Protein AF-A0A822DDF0-F1 (afdb_monomer)

Radius of gyration: 15.29 Å; Cα contacts (8 Å, |Δi|>4): 113; chains: 1; bounding box: 38×32×46 Å

Mean predicted aligned error: 4.95 Å

Secondary structure (DSSP, 8-state):
-----PPPPEEEEEEE----SSS---SSHHHHHHHHHHHHHHTT-EEEEEES--HHHHHHHHHHHHHH--TT-EEEEEEES------

Solvent-accessible surface area (backbone atoms only — not comparable to full-atom values): 5259 Å² total; per-residue (Å²): 133,86,78,78,85,64,84,65,51,33,41,31,45,32,34,10,37,21,76,51,96,87,54,85,65,45,86,53,17,53,55,56,31,54,54,49,44,53,53,41,42,75,75,60,29,53,66,48,80,47,67,54,64,52,76,69,55,48,53,48,54,52,51,58,52,55,72,71,62,56,90,77,50,46,76,46,81,45,80,35,58,94,81,87,86,84,135

Foldseek 3Di:
DDPDPDPAAEEEEFEFAQDDPPDHGDPCSVVVSVVVQVVCVVVHYPYDYDYNDDPVVVVVSVVVSVVVDDPRHHYYYHYHDDDDDDD

Nearest PDB structures (foldseek):
  8v4x-assembly1_C  TM=9.720E-01  e=4.994E-04  Homo sapiens
  3v6m-assembly1_A  TM=8.585E-01  e=1.178E-02  Homo sapiens
  3s8e-assembly3_F  TM=7.633E-01  e=1.102E-02  Homo sapiens
  2nn3-assembly1_D  TM=8.127E-01  e=5.535E-02  Spodoptera frugiperda
  2nn3-assembly1_C  TM=7.366E-01  e=3.697E-02  Spodoptera frugiperda

Structure (mmCIF, N/CA/C/O backbone):
data_AF-A0A822DDF0-F1
#
_entry.id   AF-A0A822DDF0-F1
#
loop_
_atom_site.group_PDB
_atom_site.id
_atom_site.type_symbol
_atom_site.label_atom_id
_atom_site.label_alt_id
_atom_site.label_comp_id
_atom_site.label_asym_id
_atom_site.label_entity_id
_atom_site.label_seq_id
_atom_site.pdbx_PDB_ins_code
_atom_site.Cartn_x
_atom_site.Cartn_y
_atom_site.Cartn_z
_atom_site.occupancy
_atom_site.B_iso_or_equiv
_atom_site.auth_seq_id
_atom_site.auth_comp_id
_atom_site.auth_asym_id
_atom_site.auth_atom_id
_atom_site.pdbx_PDB_model_num
ATOM 1 N N . MET A 1 1 ? -19.314 -9.862 29.471 1.00 40.12 1 MET A N 1
ATOM 2 C CA . MET A 1 1 ? -19.375 -8.393 29.323 1.00 40.12 1 MET A CA 1
ATOM 3 C C . MET A 1 1 ? -19.451 -8.092 27.838 1.00 40.12 1 MET A C 1
ATOM 5 O O . MET A 1 1 ? -18.608 -8.592 27.109 1.00 40.12 1 MET A O 1
ATOM 9 N N . ALA A 1 2 ? -20.490 -7.396 27.377 1.00 48.47 2 ALA A N 1
ATOM 10 C CA . ALA A 1 2 ? -20.622 -7.040 25.966 1.00 48.47 2 ALA A CA 1
ATOM 11 C C . ALA A 1 2 ? -19.589 -5.958 25.623 1.00 48.47 2 ALA A C 1
ATOM 13 O O . ALA A 1 2 ? -19.552 -4.915 26.278 1.00 48.47 2 ALA A O 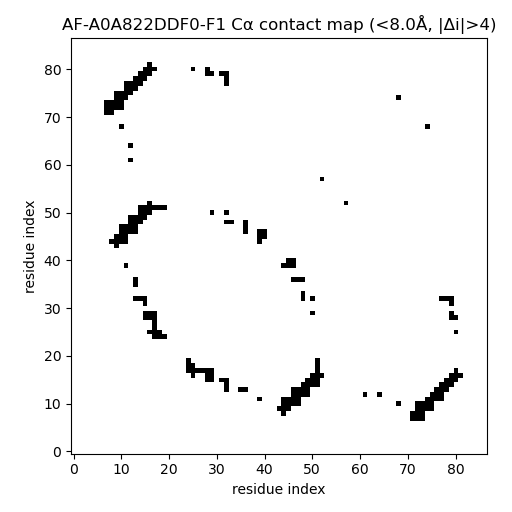1
ATOM 14 N N . ALA A 1 3 ? -18.731 -6.227 24.638 1.00 51.34 3 ALA A N 1
ATOM 15 C CA . ALA A 1 3 ? -17.808 -5.232 24.118 1.00 51.34 3 ALA A CA 1
ATOM 16 C C . ALA A 1 3 ? -18.616 -4.059 23.547 1.00 51.34 3 ALA A C 1
ATOM 18 O O . ALA A 1 3 ? -19.531 -4.239 22.743 1.00 51.34 3 ALA A O 1
ATOM 19 N N . LYS A 1 4 ? -18.294 -2.849 24.000 1.00 49.06 4 LYS A N 1
ATOM 20 C CA . LYS A 1 4 ? -18.803 -1.597 23.443 1.00 49.06 4 LYS A CA 1
ATOM 21 C C . LYS A 1 4 ? -18.352 -1.569 21.978 1.00 49.06 4 LYS A C 1
ATOM 23 O O . LYS A 1 4 ? -17.147 -1.552 21.744 1.00 49.06 4 LYS A O 1
ATOM 28 N N . SER A 1 5 ? -19.268 -1.617 21.006 1.00 55.19 5 SER A N 1
ATOM 29 C CA . SER A 1 5 ? -18.898 -1.621 19.583 1.00 55.19 5 SER A CA 1
ATOM 30 C C . SER A 1 5 ? -18.417 -0.229 19.162 1.00 55.19 5 SER A C 1
ATOM 32 O O . SER A 1 5 ? -19.144 0.550 18.547 1.00 55.19 5 SER A O 1
ATOM 34 N N . GLY A 1 6 ? -17.192 0.118 19.553 1.00 61.25 6 GLY A N 1
ATOM 35 C CA . GLY A 1 6 ? -16.437 1.161 18.876 1.00 61.25 6 GLY A CA 1
ATOM 36 C C . GLY A 1 6 ? -16.272 0.763 17.413 1.00 61.25 6 GLY A C 1
ATOM 37 O O . GLY A 1 6 ? -16.128 -0.421 17.108 1.00 61.25 6 GLY A O 1
ATOM 38 N N . ALA A 1 7 ? -16.347 1.730 16.501 1.00 73.06 7 ALA A N 1
ATOM 39 C CA . ALA A 1 7 ? -16.094 1.465 15.092 1.00 73.06 7 ALA A CA 1
ATOM 40 C C . ALA A 1 7 ? -14.712 0.806 14.946 1.00 73.06 7 ALA A C 1
ATOM 42 O O . ALA A 1 7 ? -13.705 1.374 15.373 1.00 73.06 7 ALA A O 1
ATOM 43 N N . ARG A 1 8 ? -14.679 -0.408 14.384 1.00 88.69 8 ARG A N 1
ATOM 44 C CA . ARG A 1 8 ? -13.441 -1.133 14.076 1.00 88.69 8 ARG A CA 1
ATOM 45 C C . ARG A 1 8 ? -12.584 -0.258 13.159 1.00 88.69 8 ARG A C 1
ATOM 47 O O . ARG A 1 8 ? -13.069 0.142 12.098 1.00 88.69 8 ARG A O 1
ATOM 54 N N . ARG A 1 9 ? -11.334 0.037 13.547 1.00 95.44 9 ARG A N 1
ATOM 55 C CA . ARG A 1 9 ? -10.413 0.751 12.650 1.00 95.44 9 ARG A CA 1
ATOM 56 C C . ARG A 1 9 ? -10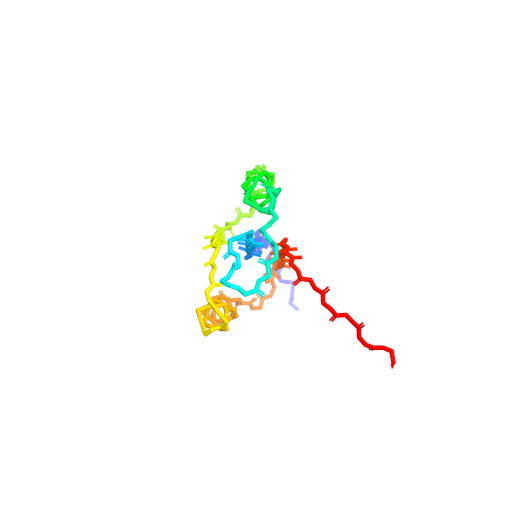.124 -0.141 11.452 1.00 95.44 9 ARG A C 1
ATOM 58 O O . ARG A 1 9 ? -10.013 -1.358 11.596 1.00 95.44 9 ARG A O 1
ATOM 65 N N . LYS A 1 10 ? -10.022 0.468 10.279 1.00 97.88 10 LYS A N 1
ATOM 66 C CA . LYS A 1 10 ? -9.658 -0.212 9.042 1.00 97.88 10 LYS A CA 1
ATOM 67 C C . LYS A 1 10 ? -8.304 0.331 8.607 1.00 97.88 10 LYS A C 1
ATOM 69 O O . LYS A 1 10 ? -8.188 1.530 8.380 1.00 97.88 10 LYS A O 1
ATOM 74 N N . LEU A 1 11 ? -7.292 -0.520 8.550 1.00 98.50 11 LEU A N 1
ATOM 75 C CA . LEU A 1 11 ? -5.921 -0.172 8.187 1.00 98.50 11 LEU A CA 1
ATOM 76 C C . LEU A 1 11 ? -5.551 -0.916 6.908 1.00 98.50 11 LEU A C 1
ATOM 78 O O . LEU A 1 11 ? -5.906 -2.087 6.761 1.00 98.50 11 LEU A O 1
ATOM 82 N N . ALA A 1 12 ? -4.866 -0.255 5.982 1.00 98.69 12 ALA A N 1
ATOM 83 C CA . ALA A 1 12 ? -4.338 -0.919 4.802 1.00 98.69 12 ALA A CA 1
ATOM 84 C C . ALA A 1 12 ? -2.895 -0.521 4.515 1.00 98.69 12 ALA A C 1
ATOM 86 O O . ALA A 1 12 ? -2.550 0.649 4.632 1.00 98.69 12 ALA A O 1
ATOM 87 N N . LEU A 1 13 ? -2.092 -1.490 4.084 1.00 98.75 13 LEU A N 1
ATOM 88 C CA . LEU A 1 13 ? -0.790 -1.265 3.466 1.00 98.75 13 LEU A CA 1
ATOM 89 C C . LEU A 1 13 ? -0.891 -1.669 1.995 1.00 98.75 13 LEU A C 1
ATOM 91 O O . LEU A 1 13 ? -1.231 -2.810 1.682 1.00 98.75 13 LEU A O 1
ATOM 95 N N . VAL A 1 14 ? -0.615 -0.724 1.104 1.00 98.75 14 VAL A N 1
ATOM 96 C CA . VAL A 1 14 ? -0.703 -0.876 -0.350 1.00 98.75 14 VAL A CA 1
ATOM 97 C C . VAL A 1 14 ? 0.686 -0.654 -0.936 1.00 98.75 14 VAL A C 1
ATOM 99 O O . VAL A 1 14 ? 1.271 0.419 -0.783 1.00 98.75 14 VAL A O 1
ATOM 102 N N . ILE A 1 15 ? 1.228 -1.669 -1.605 1.00 98.50 15 ILE A N 1
ATOM 103 C CA . ILE A 1 15 ? 2.562 -1.630 -2.204 1.00 98.50 15 ILE A CA 1
ATOM 104 C C . ILE A 1 15 ? 2.464 -1.847 -3.715 1.00 98.50 15 ILE A C 1
ATOM 106 O O . ILE A 1 15 ? 1.942 -2.866 -4.158 1.00 98.50 15 ILE A O 1
ATOM 110 N N . GLY A 1 16 ? 3.011 -0.920 -4.501 1.00 98.12 16 GLY A N 1
ATOM 111 C CA . GLY A 1 16 ? 3.140 -1.045 -5.956 1.00 98.12 16 GLY A CA 1
ATOM 112 C C . GLY A 1 16 ? 4.601 -0.985 -6.391 1.00 98.12 16 GLY A C 1
ATOM 113 O O . GLY A 1 16 ? 5.272 0.017 -6.157 1.00 98.12 16 GLY A O 1
ATOM 114 N N . ILE A 1 17 ? 5.124 -2.032 -7.028 1.00 96.94 17 ILE A N 1
ATOM 115 C CA . ILE A 1 17 ? 6.504 -2.063 -7.535 1.00 96.94 17 ILE A CA 1
ATOM 116 C C . ILE A 1 17 ? 6.466 -2.365 -9.029 1.00 96.94 17 ILE A C 1
ATOM 118 O O . ILE A 1 17 ? 6.103 -3.462 -9.443 1.00 96.94 17 ILE A O 1
ATOM 122 N N . GLY A 1 18 ? 6.8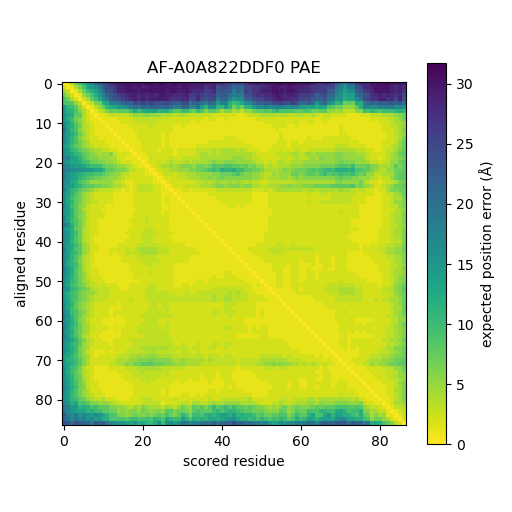40 -1.371 -9.835 1.00 94.81 18 GLY A N 1
ATOM 123 C CA . GLY A 1 18 ? 6.940 -1.497 -11.293 1.00 94.81 18 GLY A CA 1
ATOM 124 C C . GLY A 1 18 ? 8.345 -1.251 -11.840 1.00 94.81 18 GLY A C 1
ATOM 125 O O . GLY A 1 18 ? 8.686 -1.789 -12.888 1.00 94.81 18 GLY A O 1
ATOM 126 N N . LYS A 1 19 ? 9.178 -0.487 -11.122 1.00 93.19 19 LYS A N 1
ATOM 127 C CA . LYS A 1 19 ? 10.537 -0.105 -11.536 1.00 93.19 19 LYS A CA 1
ATOM 128 C C . LYS A 1 19 ? 11.574 -1.034 -10.912 1.00 93.19 19 LYS A C 1
ATOM 130 O O . LYS A 1 19 ? 12.085 -0.765 -9.825 1.00 93.19 19 LYS A O 1
ATOM 135 N N . TYR A 1 20 ? 11.856 -2.147 -11.580 1.00 90.00 20 TYR A N 1
ATOM 136 C CA . TYR A 1 20 ? 12.837 -3.130 -11.124 1.00 90.00 20 TYR A CA 1
ATOM 137 C C . TYR A 1 20 ? 14.215 -2.871 -11.741 1.00 90.00 20 TYR A C 1
ATOM 139 O O . TYR A 1 20 ? 14.334 -2.605 -12.928 1.00 90.00 20 TYR A O 1
ATOM 147 N N . GLU A 1 21 ? 15.282 -2.996 -10.946 1.00 88.81 21 GLU A N 1
ATOM 148 C CA . GLU A 1 21 ? 16.656 -2.749 -11.423 1.00 88.81 21 GLU A CA 1
ATOM 149 C C . GLU A 1 21 ? 17.207 -3.884 -12.315 1.00 88.81 21 GLU A C 1
ATOM 151 O O . GLU A 1 21 ? 18.178 -3.684 -13.045 1.00 88.81 21 GLU A O 1
ATOM 156 N N . HIS A 1 22 ? 16.638 -5.093 -12.232 1.00 88.94 22 HIS A N 1
ATOM 157 C CA . HIS A 1 22 ? 17.224 -6.315 -12.808 1.00 88.94 22 HIS A CA 1
ATOM 158 C C . HIS A 1 22 ? 16.244 -7.175 -13.623 1.00 88.94 22 HIS A C 1
ATOM 160 O O . HIS A 1 22 ? 16.583 -8.296 -13.997 1.00 88.94 22 HIS A O 1
ATOM 166 N N . CYS A 1 23 ? 15.035 -6.686 -13.889 1.00 86.69 23 CYS A N 1
ATOM 167 C CA . CYS A 1 23 ? 14.058 -7.348 -14.750 1.00 86.69 23 CYS A CA 1
ATOM 168 C C . CYS A 1 23 ? 13.158 -6.313 -15.427 1.00 86.69 23 CYS A C 1
ATOM 170 O O . CYS A 1 23 ? 13.237 -5.126 -15.111 1.00 86.69 23 CYS A O 1
ATOM 172 N N . ASP A 1 24 ? 12.323 -6.774 -16.358 1.00 91.00 24 ASP A N 1
ATOM 173 C CA . ASP A 1 24 ? 11.427 -5.902 -17.108 1.00 91.00 24 ASP A CA 1
ATOM 174 C C . ASP A 1 24 ? 10.502 -5.109 -16.181 1.00 91.00 24 ASP A C 1
ATOM 176 O O . ASP A 1 24 ? 9.914 -5.643 -15.227 1.00 91.00 24 ASP A O 1
ATOM 180 N N . GLU A 1 25 ? 10.376 -3.821 -16.493 1.00 92.38 25 GLU A N 1
ATOM 181 C CA . GLU A 1 25 ? 9.480 -2.918 -15.791 1.00 92.38 25 GLU A CA 1
ATOM 182 C C . GLU A 1 25 ? 8.016 -3.281 -16.053 1.00 92.38 25 GLU A C 1
ATOM 184 O O . GLU A 1 25 ? 7.621 -3.685 -17.149 1.00 92.38 25 GLU A O 1
ATOM 189 N N . LEU A 1 26 ? 7.187 -3.074 -15.035 1.00 92.31 26 LEU A N 1
ATOM 190 C CA . LEU A 1 26 ? 5.741 -3.205 -15.133 1.00 92.31 26 LEU A CA 1
ATOM 191 C C . LEU A 1 26 ? 5.118 -1.808 -15.113 1.00 92.31 26 LEU A C 1
ATOM 193 O O . LEU A 1 26 ? 5.371 -1.024 -14.199 1.00 92.31 26 LEU A O 1
ATOM 197 N N . GLN A 1 27 ? 4.274 -1.501 -16.101 1.00 92.69 27 GLN A N 1
ATOM 198 C CA . GLN A 1 27 ? 3.647 -0.176 -16.224 1.00 92.69 27 GLN A CA 1
ATOM 199 C C . GLN A 1 27 ? 2.487 0.049 -15.243 1.00 92.69 27 GLN A C 1
ATOM 201 O O . GLN A 1 27 ? 2.224 1.181 -14.848 1.00 92.69 27 GLN A O 1
ATOM 206 N N . ASN A 1 28 ? 1.799 -1.021 -14.841 1.00 95.75 28 ASN A N 1
ATOM 207 C CA . ASN A 1 28 ? 0.539 -0.931 -14.099 1.00 95.75 28 ASN A CA 1
ATOM 208 C C . ASN A 1 28 ? 0.658 -0.859 -12.568 1.00 95.75 28 ASN A C 1
ATOM 210 O O . ASN A 1 28 ? -0.165 -0.159 -11.989 1.00 95.75 28 ASN A O 1
ATOM 214 N N . PRO A 1 29 ? 1.653 -1.468 -11.884 1.00 97.31 29 PRO A N 1
ATOM 215 C CA . PRO A 1 29 ? 1.647 -1.552 -10.422 1.00 97.31 29 PRO A CA 1
ATOM 216 C C . PRO A 1 29 ? 1.514 -0.229 -9.669 1.00 97.31 29 PRO A C 1
ATOM 218 O O . PRO A 1 29 ? 0.940 -0.197 -8.586 1.00 97.31 29 PRO A O 1
ATOM 221 N N . GLU A 1 30 ? 2.044 0.864 -10.221 1.00 97.31 30 GLU A N 1
ATOM 222 C CA . GLU A 1 30 ? 1.878 2.196 -9.637 1.00 97.31 30 GLU A CA 1
ATOM 223 C C . GLU A 1 30 ? 0.430 2.695 -9.758 1.00 97.31 30 GLU A C 1
ATOM 225 O O . GLU A 1 30 ? -0.131 3.184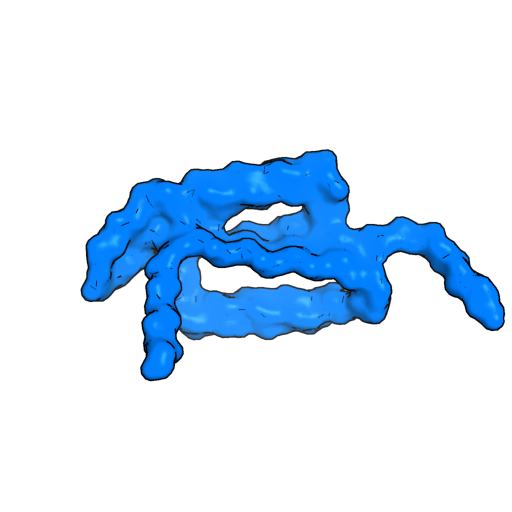 -8.778 1.00 97.31 30 GLU A O 1
ATOM 230 N N . ASN A 1 31 ? -0.197 2.519 -10.924 1.00 97.50 31 ASN A N 1
ATOM 231 C CA . ASN A 1 31 ? -1.603 2.869 -11.136 1.00 97.50 31 ASN A CA 1
ATOM 232 C C . ASN A 1 31 ? -2.519 1.998 -10.270 1.00 97.50 31 ASN A C 1
ATOM 234 O O . ASN A 1 31 ? -3.368 2.532 -9.562 1.00 97.50 31 ASN A O 1
ATOM 238 N N . ASP A 1 32 ? -2.281 0.686 -10.254 1.00 98.31 32 ASP A N 1
ATOM 239 C CA . ASP A 1 32 ? -3.066 -0.275 -9.481 1.00 98.31 32 ASP A CA 1
ATOM 240 C C . ASP A 1 32 ? -3.008 0.041 -7.976 1.00 98.31 32 ASP A C 1
ATOM 242 O O . ASP A 1 32 ? -4.033 0.051 -7.291 1.00 98.31 32 ASP A O 1
ATOM 246 N N . ALA A 1 33 ? -1.818 0.365 -7.455 1.00 98.50 33 ALA A N 1
ATOM 247 C CA . ALA A 1 33 ? -1.651 0.786 -6.067 1.00 98.50 33 ALA A CA 1
ATOM 248 C C . ALA A 1 33 ? -2.409 2.091 -5.771 1.00 98.50 33 ALA A C 1
ATOM 250 O O . ALA A 1 33 ? -3.128 2.167 -4.779 1.00 98.50 33 ALA A O 1
ATOM 251 N N . ASN A 1 34 ? -2.308 3.102 -6.636 1.00 98.31 34 ASN A N 1
ATOM 252 C CA . ASN A 1 34 ? -2.997 4.379 -6.434 1.00 98.31 34 ASN A CA 1
ATOM 253 C C . ASN A 1 34 ? -4.533 4.242 -6.481 1.00 98.31 34 ASN A C 1
ATOM 255 O O . ASN A 1 34 ? -5.237 4.839 -5.657 1.00 98.31 34 ASN A O 1
ATOM 259 N N . GLU A 1 35 ? -5.061 3.442 -7.412 1.00 98.50 35 GLU A N 1
ATOM 260 C CA . GLU A 1 35 ? -6.497 3.152 -7.518 1.00 98.50 35 GLU A CA 1
ATOM 261 C C . GLU A 1 35 ? -7.005 2.356 -6.315 1.00 98.50 35 GLU A C 1
ATOM 263 O O . GLU A 1 35 ? -8.063 2.673 -5.756 1.00 98.50 35 GLU A O 1
ATOM 268 N N . MET A 1 36 ? -6.239 1.357 -5.870 1.00 98.69 36 MET A N 1
ATOM 269 C CA . MET A 1 36 ? -6.577 0.576 -4.686 1.00 98.69 36 MET A CA 1
ATOM 270 C C . MET A 1 36 ? -6.586 1.452 -3.433 1.00 98.69 36 MET A C 1
ATOM 272 O O . MET A 1 36 ? -7.552 1.407 -2.672 1.00 98.69 36 MET A O 1
ATOM 276 N N . SER A 1 37 ? -5.573 2.301 -3.240 1.00 98.75 37 SER A N 1
ATOM 277 C CA . SER A 1 37 ? -5.528 3.229 -2.108 1.00 98.75 37 SER A CA 1
ATOM 278 C C . SER A 1 37 ? -6.736 4.158 -2.092 1.00 98.75 37 SER A C 1
ATOM 280 O O . SER A 1 37 ? -7.441 4.213 -1.087 1.00 98.75 37 SER A O 1
ATOM 282 N N . SER A 1 38 ? -7.056 4.786 -3.226 1.00 98.69 38 SER A N 1
ATOM 283 C CA . SER A 1 38 ? -8.224 5.670 -3.346 1.00 98.69 38 SER A CA 1
ATOM 284 C C . SER A 1 38 ? -9.539 4.937 -3.046 1.00 98.69 38 SER A C 1
ATOM 286 O O . SER A 1 38 ? -10.419 5.449 -2.350 1.00 98.69 38 SER A O 1
ATOM 288 N N . THR A 1 39 ? -9.675 3.700 -3.533 1.00 98.62 39 THR A N 1
ATOM 289 C CA . THR A 1 39 ? -10.860 2.865 -3.296 1.00 98.62 39 THR A CA 1
ATOM 290 C C . THR A 1 39 ? -10.999 2.502 -1.819 1.00 98.62 39 THR A C 1
ATOM 292 O O . THR A 1 39 ? -12.085 2.621 -1.249 1.00 98.62 39 THR A O 1
ATOM 295 N N . LEU A 1 40 ? -9.907 2.097 -1.170 1.00 98.56 40 LEU A N 1
ATOM 296 C CA . LEU A 1 40 ? -9.892 1.721 0.242 1.00 98.56 40 LEU A CA 1
ATOM 297 C C . LEU A 1 40 ? -10.162 2.922 1.156 1.00 98.56 40 LEU A C 1
ATOM 299 O O . LEU A 1 40 ? -10.966 2.814 2.088 1.00 98.56 40 LEU A O 1
ATOM 303 N N . GLU A 1 41 ? -9.562 4.074 0.861 1.00 98.56 41 GLU A N 1
ATOM 304 C CA . GLU A 1 41 ? -9.845 5.335 1.551 1.00 98.56 41 GLU A CA 1
ATOM 305 C C . GLU A 1 41 ? -11.337 5.686 1.462 1.00 98.56 41 GLU A C 1
ATOM 307 O O . GLU A 1 41 ? -11.960 5.998 2.480 1.00 98.56 41 GLU A O 1
ATOM 312 N N . SER A 1 42 ? -11.957 5.524 0.284 1.00 98.31 42 SER A N 1
ATOM 313 C CA . SER A 1 42 ? -13.384 5.825 0.077 1.00 98.31 42 SER A CA 1
ATOM 314 C C . SER A 1 42 ? -14.339 4.987 0.943 1.00 98.31 42 SER A C 1
ATOM 316 O O . SER A 1 42 ? -15.448 5.427 1.250 1.00 98.31 42 SER A O 1
ATOM 318 N N . ILE A 1 43 ? -13.908 3.800 1.388 1.00 97.31 43 ILE A N 1
ATOM 319 C CA . ILE A 1 43 ? -14.689 2.900 2.256 1.00 97.31 43 ILE A CA 1
ATOM 320 C C . ILE A 1 43 ? -14.201 2.900 3.718 1.00 97.31 43 ILE A C 1
ATOM 322 O O . ILE A 1 43 ? -14.598 2.042 4.525 1.00 97.31 43 ILE A O 1
ATOM 326 N N . GLY A 1 44 ? -13.372 3.885 4.077 1.00 97.19 44 GLY A N 1
ATOM 3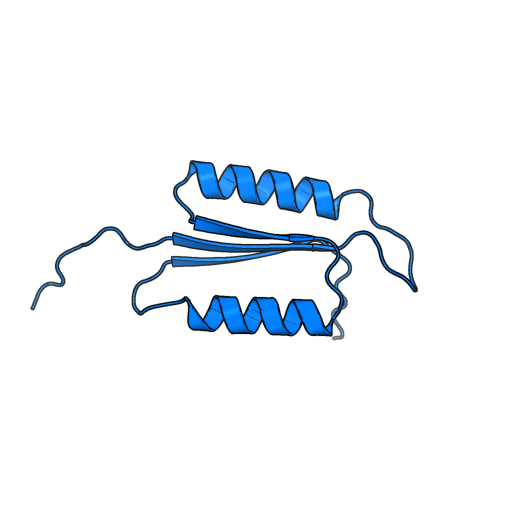27 C CA . GLY A 1 44 ? -12.984 4.205 5.447 1.00 97.19 44 GLY A CA 1
ATOM 328 C C . GLY A 1 44 ? -11.726 3.504 5.955 1.00 97.19 44 GLY A C 1
ATOM 329 O O . GLY A 1 44 ? -11.576 3.390 7.172 1.00 97.19 44 GLY A O 1
ATOM 330 N N . PHE A 1 45 ? -10.852 3.008 5.074 1.00 98.38 45 PHE A N 1
ATOM 331 C CA . PHE A 1 45 ? -9.507 2.593 5.478 1.00 98.38 45 PHE A CA 1
ATOM 332 C C . PHE A 1 45 ? -8.599 3.806 5.683 1.00 98.38 45 PHE A C 1
ATOM 334 O O . PHE A 1 45 ? -8.643 4.775 4.934 1.00 98.38 45 PHE A O 1
ATOM 341 N N . THR A 1 46 ? -7.736 3.727 6.690 1.00 98.19 46 THR A N 1
ATOM 342 C CA . THR A 1 46 ? -6.501 4.507 6.744 1.00 98.19 46 THR A CA 1
ATOM 343 C C . THR A 1 46 ? -5.447 3.740 5.956 1.00 98.19 46 THR A C 1
ATOM 345 O O . THR A 1 46 ? -5.094 2.625 6.345 1.00 98.19 46 THR A O 1
ATOM 348 N N . VAL A 1 47 ? -5.004 4.302 4.833 1.00 98.56 47 VAL A N 1
ATOM 349 C CA . VAL A 1 47 ? -4.131 3.613 3.880 1.00 98.56 47 VAL A CA 1
ATOM 350 C C . VAL A 1 47 ? -2.710 4.161 3.950 1.00 98.56 47 VAL A C 1
ATOM 352 O O . VAL A 1 47 ? -2.481 5.366 3.882 1.00 98.56 47 VAL A O 1
ATOM 355 N N . GLU A 1 48 ? -1.744 3.259 4.058 1.00 98.44 48 GLU A N 1
ATOM 356 C CA . GLU A 1 48 ? -0.334 3.514 3.816 1.00 98.44 48 GLU A CA 1
ATOM 357 C C . GLU A 1 48 ? 0.028 3.023 2.411 1.00 98.44 48 GLU A C 1
ATOM 359 O O . GLU A 1 48 ? 0.062 1.821 2.156 1.00 98.44 48 GLU A O 1
ATOM 364 N N . THR A 1 49 ? 0.323 3.948 1.497 1.00 98.62 49 THR A N 1
ATOM 365 C CA . THR A 1 49 ? 0.790 3.610 0.143 1.00 98.62 49 THR A CA 1
ATOM 366 C C . THR A 1 49 ? 2.312 3.697 0.070 1.00 98.62 49 THR A C 1
ATOM 368 O O . THR A 1 49 ? 2.919 4.664 0.552 1.00 98.62 49 THR A O 1
ATOM 371 N N . ARG A 1 50 ? 2.951 2.704 -0.552 1.00 98.31 50 ARG A N 1
ATOM 372 C CA . ARG A 1 50 ? 4.389 2.686 -0.842 1.00 98.31 50 ARG A CA 1
ATOM 373 C C . ARG A 1 50 ? 4.637 2.238 -2.276 1.00 98.31 50 ARG A C 1
ATOM 375 O O . ARG A 1 50 ? 4.042 1.273 -2.743 1.00 98.31 50 ARG A O 1
ATOM 382 N N . LEU A 1 51 ? 5.545 2.921 -2.964 1.00 97.81 51 LEU A N 1
ATOM 383 C CA . LEU A 1 51 ? 5.845 2.656 -4.367 1.00 97.81 51 LEU A CA 1
ATOM 384 C C . LEU A 1 51 ? 7.332 2.377 -4.565 1.00 97.81 51 LEU A C 1
ATOM 386 O O . LEU A 1 51 ? 8.169 3.024 -3.938 1.00 97.81 51 LEU A O 1
ATOM 390 N N . HIS A 1 52 ? 7.639 1.430 -5.454 1.00 96.19 52 HIS A N 1
ATOM 391 C CA . HIS A 1 52 ? 8.995 1.108 -5.923 1.00 96.19 52 HIS A CA 1
ATOM 392 C C . HIS A 1 52 ? 10.008 0.878 -4.788 1.00 96.19 52 HIS A C 1
ATOM 394 O O . HIS A 1 52 ? 11.170 1.274 -4.880 1.00 96.19 52 HIS A O 1
ATOM 400 N N . LEU A 1 53 ? 9.556 0.248 -3.697 1.00 95.44 53 LEU A N 1
ATOM 401 C CA . LEU A 1 53 ? 10.409 -0.077 -2.557 1.00 95.44 53 LEU A CA 1
ATOM 402 C C . LEU A 1 53 ? 11.480 -1.097 -2.945 1.00 95.44 53 LEU A C 1
ATOM 404 O O . LEU A 1 53 ? 11.204 -2.077 -3.640 1.00 95.44 53 LEU A O 1
ATOM 408 N N . LYS A 1 54 ? 12.688 -0.935 -2.398 1.00 94.00 54 LYS A N 1
ATOM 409 C CA . LYS A 1 54 ? 13.664 -2.027 -2.394 1.00 94.00 54 LYS A CA 1
ATOM 410 C C . LYS A 1 54 ? 13.243 -3.080 -1.370 1.00 94.00 54 LYS A C 1
ATOM 412 O O . LYS A 1 54 ? 12.472 -2.818 -0.449 1.00 94.00 54 LYS A O 1
ATOM 417 N N . ARG A 1 55 ? 13.805 -4.287 -1.481 1.00 92.06 55 ARG A N 1
ATOM 418 C CA . ARG A 1 55 ? 13.473 -5.423 -0.599 1.00 92.06 55 ARG A CA 1
ATOM 419 C C . ARG A 1 55 ? 13.599 -5.100 0.896 1.00 92.06 55 ARG A C 1
ATOM 421 O O . ARG A 1 55 ? 12.786 -5.568 1.687 1.00 92.06 55 ARG A O 1
ATOM 428 N N . VAL A 1 56 ? 14.630 -4.347 1.285 1.00 95.38 56 VAL A N 1
ATOM 429 C CA . VAL A 1 56 ? 14.851 -3.959 2.690 1.00 95.38 56 VAL A CA 1
ATOM 430 C C . VAL A 1 56 ? 13.753 -3.009 3.164 1.00 95.38 56 VAL A C 1
ATOM 432 O O . VAL A 1 56 ? 13.166 -3.244 4.215 1.00 95.38 56 VAL A O 1
ATOM 435 N N . ASP A 1 57 ? 13.410 -2.011 2.354 1.00 96.38 57 ASP A N 1
ATOM 436 C CA . ASP A 1 57 ? 12.383 -1.026 2.694 1.00 96.38 57 ASP A CA 1
ATOM 437 C C . ASP A 1 57 ? 10.986 -1.652 2.732 1.00 96.38 57 ASP A C 1
ATOM 439 O O . ASP A 1 57 ? 10.194 -1.334 3.611 1.00 96.38 57 ASP A O 1
ATOM 443 N N . MET A 1 58 ? 10.696 -2.608 1.841 1.00 95.62 58 MET A N 1
ATOM 444 C CA . MET A 1 58 ? 9.453 -3.388 1.884 1.00 95.62 58 MET A CA 1
ATOM 445 C C . MET A 1 58 ? 9.335 -4.180 3.188 1.00 95.62 58 MET A C 1
ATOM 447 O O . MET A 1 58 ? 8.264 -4.223 3.787 1.00 95.62 58 MET A O 1
ATOM 451 N N . ARG A 1 59 ? 10.434 -4.788 3.655 1.00 96.94 59 ARG A N 1
ATOM 452 C CA . ARG A 1 59 ? 10.448 -5.497 4.940 1.00 96.94 59 ARG A CA 1
ATOM 453 C C . ARG A 1 59 ? 10.172 -4.541 6.101 1.00 96.94 59 ARG A C 1
ATOM 455 O O . ARG A 1 59 ? 9.396 -4.905 6.975 1.00 96.94 59 ARG A O 1
ATOM 462 N N . HIS A 1 60 ? 10.785 -3.358 6.111 1.00 98.12 60 HIS A N 1
ATOM 463 C CA . HIS A 1 60 ? 10.529 -2.357 7.150 1.00 98.12 60 HIS A CA 1
ATOM 464 C C . HIS A 1 60 ? 9.085 -1.856 7.112 1.00 98.12 60 HIS A C 1
ATOM 466 O O . HIS A 1 60 ? 8.432 -1.880 8.142 1.00 98.12 60 HIS A O 1
ATOM 472 N N . ALA A 1 61 ? 8.544 -1.534 5.934 1.00 97.62 61 ALA A N 1
ATOM 473 C CA . ALA A 1 61 ? 7.153 -1.099 5.800 1.00 97.62 61 ALA A CA 1
ATOM 474 C C . ALA A 1 61 ? 6.155 -2.136 6.344 1.00 97.62 61 ALA A C 1
ATOM 476 O O . ALA A 1 61 ? 5.175 -1.775 6.983 1.00 97.62 61 ALA A O 1
ATOM 477 N N . ILE A 1 62 ? 6.411 -3.432 6.128 1.00 97.94 62 ILE A N 1
ATOM 478 C CA . ILE A 1 62 ? 5.570 -4.502 6.682 1.00 97.94 62 ILE A CA 1
ATOM 479 C C . ILE A 1 62 ? 5.670 -4.555 8.212 1.00 97.94 62 ILE A C 1
ATOM 481 O O . ILE A 1 62 ? 4.641 -4.700 8.865 1.00 97.94 62 ILE A O 1
ATOM 485 N N . ILE A 1 63 ? 6.877 -4.432 8.776 1.00 98.12 63 ILE A N 1
ATOM 486 C CA . ILE A 1 63 ? 7.096 -4.438 10.232 1.00 98.12 63 ILE A CA 1
ATOM 487 C C . ILE A 1 63 ? 6.434 -3.214 10.878 1.00 98.12 63 ILE A C 1
ATOM 489 O O . ILE A 1 63 ? 5.648 -3.367 11.806 1.00 98.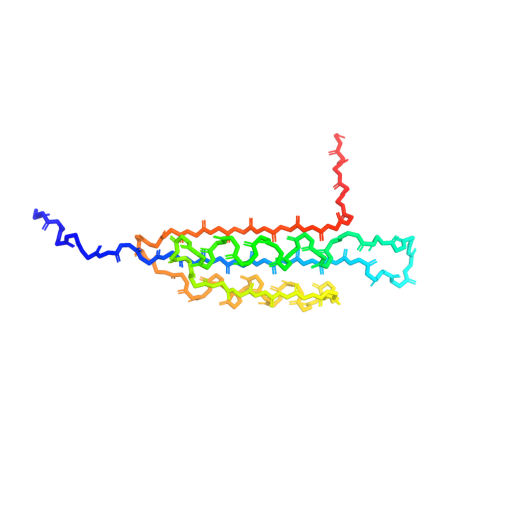12 63 ILE A O 1
ATOM 493 N N . ASP A 1 64 ? 6.683 -2.017 10.349 1.00 97.88 64 ASP A N 1
ATOM 494 C CA . ASP A 1 64 ? 6.111 -0.769 10.864 1.00 97.88 64 ASP A CA 1
ATOM 495 C C . ASP A 1 64 ? 4.573 -0.799 10.793 1.00 97.88 64 ASP A C 1
ATOM 497 O O . ASP A 1 64 ? 3.875 -0.367 11.717 1.00 97.88 64 ASP A O 1
ATOM 501 N N . PHE A 1 65 ? 4.024 -1.363 9.712 1.00 98.19 65 PHE A N 1
ATOM 502 C CA . PHE A 1 65 ? 2.587 -1.553 9.573 1.00 98.19 65 PHE A CA 1
ATOM 503 C C . PHE A 1 65 ? 2.045 -2.560 10.589 1.00 98.19 65 PHE A C 1
ATOM 505 O O . PHE A 1 65 ? 1.024 -2.277 11.216 1.00 98.19 65 PHE A O 1
ATOM 512 N N . GLU A 1 66 ? 2.724 -3.693 10.798 1.00 97.50 66 GLU A N 1
ATOM 513 C CA . GLU A 1 66 ? 2.369 -4.693 11.811 1.00 97.50 66 GLU A CA 1
ATOM 514 C C . GLU A 1 66 ? 2.314 -4.077 13.216 1.00 97.50 66 GLU A C 1
ATOM 516 O O . GLU A 1 66 ? 1.335 -4.270 13.938 1.00 97.50 66 GLU A O 1
ATOM 521 N N . GLU A 1 67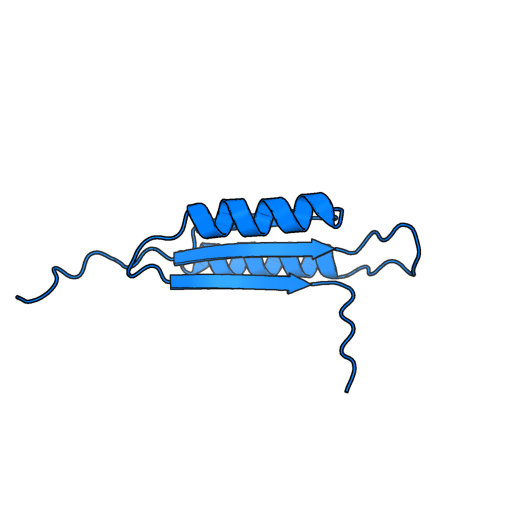 ? 3.306 -3.260 13.578 1.00 97.75 67 GLU A N 1
ATOM 522 C CA . GLU A 1 67 ? 3.374 -2.569 14.873 1.00 97.75 67 GLU A CA 1
ATOM 523 C C . GLU A 1 67 ? 2.225 -1.564 15.092 1.00 97.75 67 GLU A C 1
ATOM 525 O O . GLU A 1 67 ? 1.872 -1.243 16.232 1.00 97.75 67 GLU A O 1
ATOM 530 N N . SER A 1 68 ? 1.593 -1.078 14.017 1.00 95.56 68 SER A N 1
ATOM 531 C CA . SER A 1 68 ? 0.450 -0.156 14.089 1.00 95.56 68 SER A CA 1
ATOM 532 C C . SER A 1 68 ? -0.894 -0.839 14.413 1.00 95.56 68 SER A C 1
ATOM 534 O O . SER A 1 68 ? -1.861 -0.169 14.831 1.00 95.56 68 SER A O 1
ATOM 536 N N . ILE A 1 69 ? -0.958 -2.165 14.234 1.00 96.81 69 ILE A N 1
ATOM 537 C CA . ILE A 1 69 ? -2.164 -2.985 14.372 1.00 96.81 69 ILE A CA 1
ATOM 538 C C . ILE A 1 69 ? -2.482 -3.207 15.853 1.00 96.81 69 ILE A C 1
ATOM 540 O O . ILE A 1 69 ? -1.626 -3.518 16.679 1.00 96.81 69 ILE A O 1
ATOM 544 N N . LYS A 1 70 ? -3.760 -3.074 16.203 1.00 95.62 70 LYS A N 1
ATOM 545 C CA . LYS A 1 70 ? -4.304 -3.347 17.537 1.00 95.62 70 LYS A CA 1
ATOM 546 C C . LYS A 1 70 ? -5.336 -4.475 17.475 1.00 95.62 70 LYS A C 1
ATOM 548 O O . LYS A 1 70 ? -5.891 -4.742 16.406 1.00 95.62 70 LYS A O 1
ATOM 553 N N . PRO A 1 71 ? -5.642 -5.122 18.617 1.00 93.88 71 PRO A N 1
ATOM 554 C CA . PRO A 1 71 ? -6.770 -6.040 18.699 1.00 93.88 71 PRO A CA 1
ATOM 555 C C . PRO A 1 71 ? -8.041 -5.407 18.125 1.00 93.88 71 PRO A C 1
ATOM 557 O O . PRO A 1 71 ? -8.290 -4.219 18.322 1.00 93.88 71 PRO A O 1
ATOM 560 N N . ASP A 1 72 ? -8.825 -6.223 17.427 1.00 93.00 72 ASP A N 1
ATOM 561 C CA . ASP A 1 72 ? -10.055 -5.849 16.728 1.00 93.00 72 ASP A CA 1
ATOM 562 C C . ASP A 1 72 ? -9.917 -4.970 15.477 1.00 93.00 72 ASP A C 1
ATOM 564 O O . ASP A 1 72 ? -10.953 -4.706 14.869 1.00 93.00 72 ASP A O 1
ATOM 568 N N . ASP A 1 73 ? -8.720 -4.571 15.029 1.00 95.88 73 ASP A N 1
ATOM 569 C CA . ASP A 1 73 ? -8.559 -3.859 13.751 1.00 95.88 73 ASP A CA 1
ATOM 570 C C . ASP A 1 73 ? -8.912 -4.749 12.538 1.00 95.88 73 ASP A C 1
ATOM 572 O O . ASP A 1 73 ? -8.674 -5.957 12.515 1.00 95.88 73 ASP A O 1
ATOM 576 N N . MET A 1 74 ? -9.481 -4.139 11.494 1.00 96.62 74 MET A N 1
ATOM 577 C CA . MET A 1 74 ? -9.568 -4.734 10.158 1.00 96.62 74 MET A CA 1
ATOM 578 C C . MET A 1 74 ? -8.325 -4.325 9.386 1.00 96.62 74 MET A C 1
ATOM 580 O O . MET A 1 74 ? -8.090 -3.135 9.203 1.00 96.62 74 MET A O 1
ATOM 584 N N . VAL A 1 75 ? -7.564 -5.300 8.911 1.00 97.88 75 VAL A N 1
ATOM 585 C CA . VAL A 1 75 ? -6.292 -5.055 8.236 1.00 97.88 75 VAL A CA 1
ATOM 586 C C . VAL A 1 75 ? -6.358 -5.619 6.826 1.00 97.88 75 VAL A C 1
ATOM 588 O O . VAL A 1 75 ? -6.834 -6.736 6.628 1.00 97.88 75 VAL A O 1
ATOM 591 N N . LEU A 1 76 ? -5.889 -4.844 5.852 1.00 98.31 76 LEU A N 1
ATOM 592 C CA . LEU A 1 76 ? -5.733 -5.272 4.469 1.00 98.31 76 LEU A CA 1
ATOM 593 C C . LEU A 1 76 ? -4.295 -5.026 4.011 1.00 98.31 76 LEU A C 1
ATOM 595 O O . LEU A 1 76 ? -3.721 -3.971 4.254 1.00 98.31 76 LEU A O 1
ATOM 599 N N . PHE A 1 77 ? -3.718 -5.999 3.321 1.00 98.12 77 PHE A N 1
ATOM 600 C CA . PHE A 1 77 ? -2.453 -5.835 2.619 1.00 98.12 77 PHE A CA 1
ATOM 601 C C . PHE A 1 77 ? -2.699 -6.041 1.127 1.00 98.12 77 PHE A C 1
ATOM 603 O O . PHE A 1 77 ? -3.322 -7.030 0.738 1.00 98.12 77 PHE A O 1
ATOM 610 N N . TYR A 1 78 ? -2.230 -5.109 0.304 1.00 98.31 78 TYR A N 1
ATOM 611 C CA . TYR A 1 78 ? -2.298 -5.188 -1.149 1.00 98.31 78 TYR A CA 1
ATOM 612 C C . TYR A 1 78 ? -0.900 -5.039 -1.739 1.00 98.31 78 TYR A C 1
ATOM 614 O O . TYR A 1 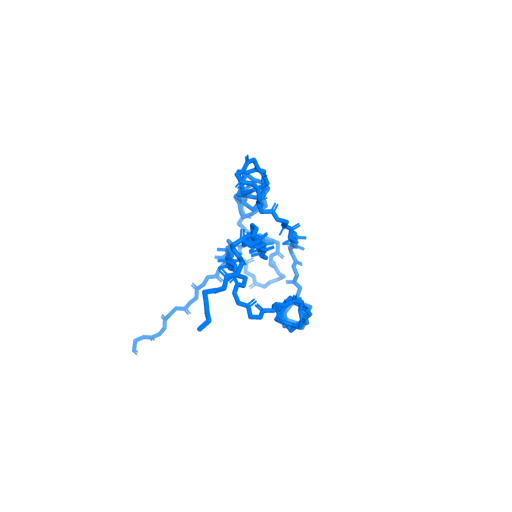78 ? -0.140 -4.155 -1.345 1.00 98.31 78 TYR A O 1
ATOM 622 N N . PHE A 1 79 ? -0.583 -5.884 -2.716 1.00 97.56 79 PHE A N 1
ATOM 623 C CA . PHE A 1 79 ? 0.679 -5.851 -3.438 1.00 97.56 79 PHE A CA 1
ATOM 624 C C . PHE A 1 79 ? 0.432 -5.991 -4.941 1.00 97.56 79 PHE A C 1
ATOM 626 O O . PHE A 1 79 ? -0.209 -6.949 -5.372 1.00 97.56 79 PHE A O 1
ATOM 633 N N . ALA A 1 80 ? 0.992 -5.069 -5.722 1.00 97.19 80 ALA A N 1
ATOM 634 C CA . ALA A 1 80 ? 1.092 -5.151 -7.172 1.00 97.19 80 ALA A CA 1
AT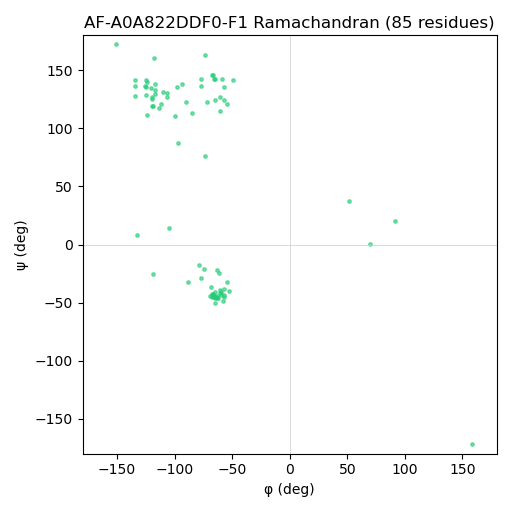OM 635 C C . ALA A 1 80 ? 2.572 -5.129 -7.583 1.00 97.19 80 ALA A C 1
ATOM 637 O O . ALA A 1 80 ? 3.325 -4.239 -7.185 1.00 97.19 80 ALA A O 1
ATOM 638 N N . GLY A 1 81 ? 2.997 -6.112 -8.376 1.00 94.69 81 GLY A N 1
ATOM 639 C CA . GLY A 1 81 ? 4.379 -6.263 -8.830 1.00 94.69 81 GLY A CA 1
ATOM 640 C C . GLY A 1 81 ? 4.695 -7.700 -9.248 1.00 94.69 81 GLY A C 1
ATOM 641 O O . GLY A 1 81 ? 3.807 -8.551 -9.305 1.00 94.69 81 GLY A O 1
ATOM 642 N N . HIS A 1 82 ? 5.969 -7.988 -9.515 1.00 92.81 82 HIS A N 1
ATOM 643 C CA . HIS A 1 82 ? 6.454 -9.346 -9.776 1.00 92.81 82 HIS A CA 1
ATOM 644 C C . HIS A 1 82 ? 6.301 -10.233 -8.534 1.00 92.81 82 HIS A C 1
ATOM 646 O O . HIS A 1 82 ? 6.845 -9.932 -7.470 1.00 92.81 82 HIS A O 1
ATOM 652 N N . GLY A 1 83 ? 5.598 -11.354 -8.694 1.00 84.19 83 GLY A N 1
ATOM 653 C CA . GLY A 1 83 ? 5.486 -12.428 -7.711 1.00 84.19 83 GLY A CA 1
ATOM 654 C C . GLY A 1 83 ? 5.918 -13.750 -8.337 1.00 84.19 83 GLY A C 1
ATOM 655 O O . GLY A 1 83 ? 5.617 -14.016 -9.497 1.00 84.19 83 GLY A O 1
ATOM 656 N N . ILE A 1 84 ? 6.639 -14.575 -7.580 1.00 85.38 84 ILE A N 1
ATOM 657 C CA . ILE A 1 84 ? 7.068 -15.901 -8.029 1.00 85.38 84 ILE A CA 1
ATOM 658 C C . ILE A 1 84 ? 6.576 -16.910 -7.000 1.00 85.38 84 ILE A C 1
ATOM 660 O O . ILE A 1 84 ? 6.828 -16.746 -5.807 1.00 85.38 84 ILE A O 1
ATOM 664 N N . GLN A 1 85 ? 5.891 -17.949 -7.462 1.00 77.81 85 GLN A N 1
ATOM 665 C CA . GLN A 1 85 ? 5.489 -19.086 -6.646 1.00 77.81 85 GLN A CA 1
ATOM 666 C C . GLN A 1 85 ? 6.171 -20.334 -7.200 1.00 77.81 85 GLN A C 1
ATOM 668 O O . GLN A 1 85 ? 6.216 -20.529 -8.411 1.00 77.81 85 GLN A O 1
ATOM 673 N N . TRP A 1 86 ? 6.762 -21.127 -6.312 1.00 73.19 86 TRP A N 1
ATOM 674 C CA . TRP A 1 86 ? 7.405 -22.393 -6.649 1.00 73.19 86 TRP A CA 1
ATOM 675 C C . TRP A 1 86 ? 6.523 -23.492 -6.047 1.00 73.19 86 TRP A C 1
ATOM 677 O O . TRP A 1 86 ? 6.107 -23.356 -4.893 1.00 73.19 86 TRP A O 1
ATOM 687 N N . GLU A 1 87 ? 6.187 -24.508 -6.842 1.00 54.56 87 GLU A N 1
ATOM 688 C CA . GLU A 1 87 ? 5.451 -25.707 -6.399 1.00 54.56 87 GLU A CA 1
ATOM 689 C C . GLU A 1 87 ? 6.392 -26.780 -5.843 1.00 54.56 87 GLU A C 1
ATOM 691 O O . GLU A 1 87 ? 7.531 -26.898 -6.356 1.00 54.56 87 GLU A O 1
#

Sequence (87 aa):
MAAKSGARRKLALVIGIGKYEHCDELQNPENDANEMSSTLESIGFTVETRLHLKRVDMRHAIIDFEESIKPDDMVLFYFAGHGIQWE

pLDDT: mean 91.68, std 13.04, range [40.12, 98.75]